Protein AF-A0AAJ1U7X8-F1 (afdb_monomer)

Sequence (63 aa):
MRGLYLPHEPGRLTIASDGDTAGREAAHALAKRAYAAGWAVSQLPAPEGRDWNDIISKKGEAA

Mean predicted aligned error: 9.91 Å

pLDDT: mean 71.74, std 12.33, range [40.31, 87.56]

Organism: NCBI:txid2964767

Radius of gyration: 13.66 Å; Cα contacts (8 Å, |Δi|>4): 73; chains: 1; bounding box: 28×32×35 Å

InterPro domains:
  IPR006171 TOPRIM domain [PF13362] (5-61)

Structure (mmCIF, N/CA/C/O backbone):
data_AF-A0AAJ1U7X8-F1
#
_entry.id   AF-A0AAJ1U7X8-F1
#
loop_
_atom_site.group_PDB
_atom_site.id
_atom_site.type_symbol
_atom_site.label_atom_id
_atom_site.label_alt_id
_atom_site.label_comp_id
_atom_site.label_asym_id
_atom_site.label_entity_id
_atom_site.label_seq_id
_atom_site.pdbx_PDB_ins_code
_atom_site.Cartn_x
_atom_site.Cartn_y
_atom_site.Cartn_z
_atom_site.occupancy
_atom_site.B_iso_or_equiv
_atom_site.auth_seq_id
_atom_site.auth_comp_id
_atom_site.auth_asym_id
_atom_site.auth_atom_id
_atom_site.pdbx_PDB_model_num
ATOM 1 N N . MET A 1 1 ? -5.383 6.148 -6.040 1.00 49.38 1 MET A N 1
ATOM 2 C CA . MET A 1 1 ? -5.795 5.418 -4.807 1.00 49.38 1 MET A CA 1
ATOM 3 C C . MET A 1 1 ? -6.267 6.322 -3.643 1.00 49.38 1 MET A C 1
ATOM 5 O O . MET A 1 1 ? -6.155 5.942 -2.477 1.00 49.38 1 MET A O 1
ATOM 9 N N . ARG A 1 2 ? -6.821 7.521 -3.899 1.00 45.12 2 ARG A N 1
ATOM 10 C CA . ARG A 1 2 ? -7.297 8.417 -2.820 1.00 45.12 2 ARG A CA 1
ATOM 11 C C . ARG A 1 2 ? -8.762 8.195 -2.412 1.00 45.12 2 ARG A C 1
ATOM 13 O O . ARG A 1 2 ? -9.101 8.568 -1.300 1.00 45.12 2 ARG A O 1
ATOM 20 N N . GLY A 1 3 ? -9.577 7.546 -3.248 1.00 55.44 3 GLY A N 1
ATOM 21 C CA . GLY A 1 3 ? -11.020 7.358 -3.024 1.00 55.44 3 GLY A CA 1
ATOM 22 C C . GLY A 1 3 ? -11.464 5.950 -2.615 1.00 55.44 3 GLY A C 1
ATOM 23 O O . GLY A 1 3 ? -12.634 5.630 -2.779 1.00 55.44 3 GLY A O 1
ATOM 24 N N . LEU A 1 4 ? -10.558 5.085 -2.145 1.00 59.59 4 LEU A N 1
ATOM 25 C CA . LEU A 1 4 ? -10.953 3.744 -1.707 1.00 59.59 4 LEU A CA 1
ATOM 26 C C . LEU A 1 4 ? -11.580 3.832 -0.308 1.00 59.59 4 LEU A C 1
ATOM 28 O O . LEU A 1 4 ? -10.875 4.109 0.664 1.00 59.59 4 LEU A O 1
ATOM 32 N N . TYR A 1 5 ? -12.893 3.620 -0.225 1.00 62.91 5 TYR A N 1
ATOM 33 C CA . TYR A 1 5 ? -13.611 3.497 1.039 1.00 62.91 5 TYR A CA 1
ATOM 34 C C . TYR A 1 5 ? -13.497 2.061 1.541 1.00 62.91 5 TYR A C 1
ATOM 36 O O . TYR A 1 5 ? -13.939 1.124 0.878 1.00 62.91 5 TYR A O 1
ATOM 44 N N . LEU A 1 6 ? -12.866 1.895 2.702 1.00 63.75 6 LEU A N 1
ATOM 45 C CA . LEU A 1 6 ? -12.800 0.609 3.383 1.00 63.75 6 LEU A CA 1
ATOM 46 C C . LEU A 1 6 ? -14.125 0.371 4.130 1.00 63.75 6 LEU A C 1
ATOM 48 O O . LEU A 1 6 ? -14.618 1.300 4.774 1.00 63.75 6 LEU A O 1
ATOM 52 N N . PRO A 1 7 ? -14.704 -0.841 4.051 1.00 70.25 7 PRO A N 1
ATOM 53 C CA . PRO A 1 7 ? -15.811 -1.265 4.901 1.00 70.25 7 PRO A CA 1
ATOM 54 C C . PRO A 1 7 ? -15.548 -1.008 6.392 1.00 70.25 7 PRO A C 1
ATOM 56 O O . PRO A 1 7 ? -14.406 -0.973 6.847 1.00 70.25 7 PRO A O 1
ATOM 59 N N . HIS A 1 8 ? -16.617 -0.853 7.170 1.00 66.12 8 HIS A N 1
ATOM 60 C CA . HIS A 1 8 ? -16.509 -0.628 8.615 1.00 66.12 8 HIS A CA 1
ATOM 61 C C . HIS A 1 8 ? -16.025 -1.872 9.378 1.00 66.12 8 HIS A C 1
ATOM 63 O O . HIS A 1 8 ? -15.477 -1.744 10.468 1.00 66.12 8 HIS A O 1
ATOM 69 N N . GLU A 1 9 ? -16.212 -3.065 8.808 1.00 73.19 9 GLU A N 1
ATOM 70 C CA . GLU A 1 9 ? -15.738 -4.322 9.379 1.00 73.19 9 GLU A CA 1
ATOM 71 C C . GLU A 1 9 ? -14.300 -4.607 8.916 1.00 73.19 9 GLU A C 1
ATOM 73 O O . GLU A 1 9 ? -14.065 -4.784 7.714 1.00 73.19 9 GLU A O 1
ATOM 78 N N . PRO A 1 10 ? -13.323 -4.640 9.841 1.00 68.31 10 PRO A N 1
ATOM 79 C CA . PRO A 1 10 ? -11.943 -4.913 9.489 1.00 68.31 10 PRO A CA 1
ATOM 80 C C . PRO A 1 10 ? -11.768 -6.371 9.062 1.00 68.31 10 PRO A C 1
ATOM 82 O O . PRO A 1 10 ? -12.026 -7.303 9.822 1.00 68.31 10 PRO A O 1
ATOM 85 N N . GLY A 1 11 ? -11.291 -6.555 7.832 1.00 79.56 11 GLY A N 1
ATOM 86 C CA . GLY A 1 11 ? -10.927 -7.852 7.270 1.00 79.56 11 GLY A CA 1
ATOM 87 C C . GLY A 1 11 ? -9.442 -7.936 6.920 1.00 79.56 11 GLY A C 1
ATOM 88 O O . GLY A 1 11 ? -8.582 -7.305 7.542 1.00 79.56 11 GLY A O 1
ATOM 89 N N . ARG A 1 12 ? -9.130 -8.712 5.877 1.00 81.19 12 ARG A N 1
ATOM 90 C CA . ARG A 1 12 ? -7.788 -8.777 5.284 1.00 81.19 12 ARG A CA 1
ATOM 91 C C . ARG A 1 12 ? -7.728 -7.905 4.032 1.00 81.19 12 ARG A C 1
ATOM 93 O O . ARG A 1 12 ? -8.461 -8.153 3.080 1.00 81.19 12 ARG A O 1
ATOM 100 N N . LEU A 1 13 ? -6.821 -6.929 4.014 1.00 81.44 13 LEU A N 1
ATOM 101 C CA . LEU A 1 13 ? -6.538 -6.100 2.842 1.00 81.44 13 LEU A CA 1
ATOM 102 C C . LEU A 1 13 ? -5.206 -6.525 2.227 1.00 81.44 13 LEU A C 1
ATOM 104 O O . LEU A 1 13 ? -4.155 -6.354 2.839 1.00 81.44 13 LEU A O 1
ATOM 108 N N . THR A 1 14 ? -5.243 -7.042 1.002 1.00 84.12 14 THR A N 1
ATOM 109 C CA . THR A 1 14 ? -4.027 -7.340 0.238 1.00 84.12 14 THR A CA 1
ATOM 110 C C . THR A 1 14 ? -3.803 -6.240 -0.791 1.00 84.12 14 THR A C 1
ATOM 112 O O . THR A 1 14 ? -4.650 -6.028 -1.654 1.00 84.12 14 THR A O 1
ATOM 115 N N . ILE A 1 15 ? -2.686 -5.521 -0.687 1.00 81.88 15 ILE A N 1
ATOM 116 C CA . ILE A 1 15 ? -2.321 -4.421 -1.584 1.00 81.88 15 ILE A CA 1
ATOM 117 C C . ILE A 1 15 ? -1.203 -4.913 -2.500 1.00 81.88 15 ILE A C 1
ATOM 119 O O . ILE A 1 15 ? -0.043 -4.994 -2.092 1.00 81.88 15 ILE A O 1
ATOM 123 N N . ALA A 1 16 ? -1.568 -5.254 -3.731 1.00 81.38 16 ALA A N 1
ATOM 124 C CA . ALA A 1 16 ? -0.626 -5.553 -4.797 1.00 81.38 16 ALA A CA 1
ATOM 125 C C . ALA A 1 16 ? -0.288 -4.245 -5.521 1.00 81.38 16 ALA A C 1
ATOM 127 O O . ALA A 1 16 ? -1.131 -3.698 -6.228 1.00 81.38 16 ALA A O 1
ATOM 128 N N . SER A 1 17 ? 0.897 -3.694 -5.263 1.00 75.56 17 SER A N 1
ATOM 129 C CA . SER A 1 17 ? 1.336 -2.429 -5.859 1.00 75.56 17 SER A CA 1
ATOM 130 C C . SER A 1 17 ? 2.282 -2.671 -7.019 1.00 75.56 17 SER A C 1
ATOM 132 O O . SER A 1 17 ? 3.040 -3.643 -6.998 1.00 75.56 17 SER A O 1
ATOM 134 N N . ASP A 1 18 ? 2.293 -1.754 -7.979 1.00 72.00 18 ASP A N 1
ATOM 135 C CA . ASP A 1 18 ? 3.267 -1.775 -9.064 1.00 72.00 18 ASP A CA 1
ATOM 136 C C . ASP A 1 18 ? 4.693 -1.548 -8.533 1.00 72.00 18 ASP A C 1
ATOM 138 O O . ASP A 1 18 ? 4.905 -1.067 -7.410 1.00 72.00 18 ASP A O 1
ATOM 142 N N . GLY A 1 19 ? 5.683 -1.973 -9.319 1.00 67.00 19 GLY A N 1
ATOM 143 C CA . GLY A 1 19 ? 7.101 -1.935 -8.965 1.00 67.00 19 GLY A CA 1
ATOM 144 C C . GLY A 1 19 ? 7.743 -0.550 -9.075 1.00 67.00 19 GLY A C 1
ATOM 145 O O . GLY A 1 19 ? 8.972 -0.461 -9.029 1.00 67.00 19 GLY A O 1
ATOM 146 N N . ASP A 1 20 ? 6.948 0.509 -9.240 1.00 75.06 20 ASP A N 1
ATOM 147 C CA . ASP A 1 20 ? 7.385 1.897 -9.333 1.00 75.06 20 ASP A CA 1
ATOM 148 C C . ASP A 1 20 ? 7.292 2.627 -7.977 1.00 75.06 20 ASP A C 1
ATOM 150 O O . ASP A 1 20 ? 6.612 2.211 -7.032 1.00 75.06 20 ASP A O 1
ATOM 154 N N . THR A 1 21 ? 8.014 3.741 -7.849 1.00 77.38 21 THR A N 1
ATOM 155 C CA . THR A 1 21 ? 8.051 4.523 -6.602 1.00 77.38 21 THR A CA 1
ATOM 156 C 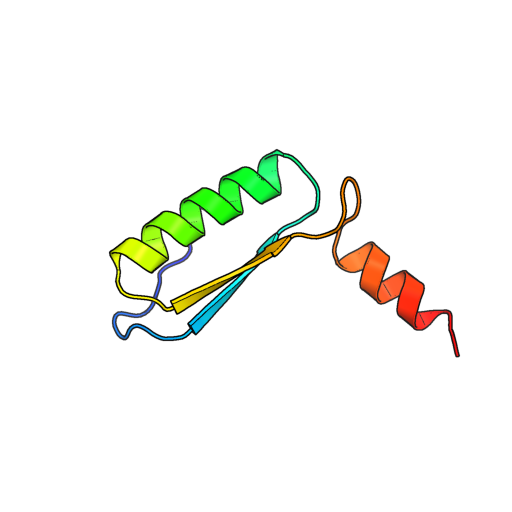C . THR A 1 21 ? 6.668 5.068 -6.238 1.00 77.38 21 THR A C 1
ATOM 158 O O . THR A 1 21 ? 6.275 5.019 -5.073 1.00 77.38 21 THR A O 1
ATOM 161 N N . ALA A 1 22 ? 5.897 5.528 -7.230 1.00 80.62 22 ALA A N 1
ATOM 162 C CA . ALA A 1 22 ? 4.567 6.089 -7.006 1.00 80.62 22 ALA A CA 1
ATOM 163 C C . ALA A 1 22 ? 3.559 5.026 -6.529 1.00 80.62 22 ALA A C 1
ATOM 165 O O . ALA A 1 22 ? 2.793 5.283 -5.592 1.00 80.62 22 ALA A O 1
ATOM 166 N N . GLY A 1 23 ? 3.580 3.822 -7.113 1.00 77.06 23 GLY A N 1
ATOM 167 C CA . GLY A 1 23 ? 2.761 2.687 -6.694 1.00 77.06 23 GLY A CA 1
ATOM 168 C C . GLY A 1 23 ? 3.099 2.217 -5.282 1.00 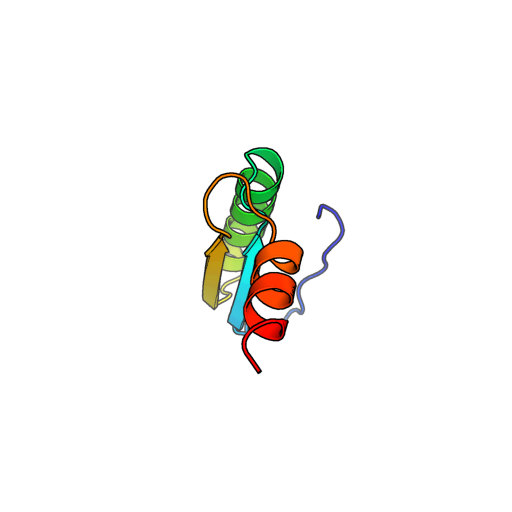77.06 23 GLY A C 1
ATOM 169 O O . GLY A 1 23 ? 2.189 2.020 -4.469 1.00 77.06 23 GLY A O 1
ATOM 170 N N . ARG A 1 24 ? 4.393 2.130 -4.939 1.00 78.94 24 ARG A N 1
ATOM 171 C CA . ARG A 1 24 ? 4.850 1.795 -3.576 1.00 78.94 24 ARG A CA 1
ATOM 172 C C . ARG A 1 24 ? 4.400 2.824 -2.541 1.00 78.94 24 ARG A C 1
ATOM 174 O O . ARG A 1 24 ? 3.875 2.442 -1.493 1.00 78.94 24 ARG A O 1
ATOM 181 N N . GLU A 1 25 ? 4.545 4.118 -2.823 1.00 83.81 25 GLU A N 1
ATOM 182 C CA . GLU A 1 25 ? 4.099 5.177 -1.909 1.00 83.81 25 GLU A CA 1
ATOM 183 C C . GLU A 1 25 ? 2.578 5.171 -1.717 1.00 83.81 25 GLU A C 1
ATOM 185 O O . GLU A 1 25 ? 2.086 5.250 -0.585 1.00 83.81 25 GLU A O 1
ATOM 190 N N . ALA A 1 26 ? 1.817 5.010 -2.804 1.00 83.25 26 ALA A N 1
ATOM 191 C CA . ALA A 1 26 ? 0.361 4.934 -2.743 1.00 83.25 26 ALA A CA 1
ATOM 192 C C . ALA A 1 26 ? -0.117 3.710 -1.94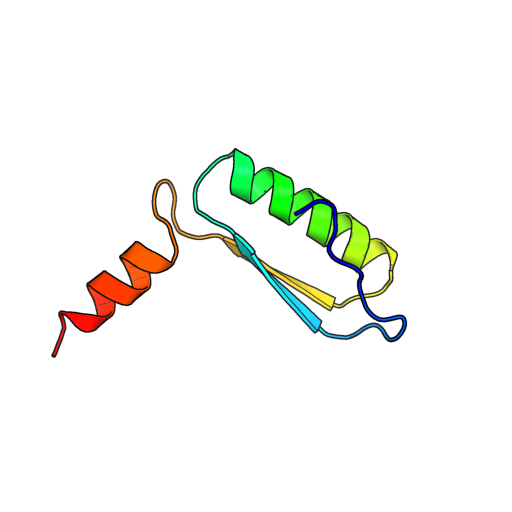2 1.00 83.25 26 ALA A C 1
ATOM 194 O O . ALA A 1 26 ? -1.032 3.822 -1.115 1.00 83.25 26 ALA A O 1
ATOM 195 N N . ALA A 1 27 ? 0.533 2.563 -2.139 1.00 84.06 27 ALA A N 1
ATOM 196 C CA . ALA A 1 27 ? 0.258 1.335 -1.406 1.00 84.06 27 ALA A CA 1
ATOM 197 C C . ALA A 1 27 ? 0.609 1.448 0.076 1.00 84.06 27 ALA A C 1
ATOM 199 O O . ALA A 1 27 ? -0.147 0.974 0.925 1.00 84.06 27 ALA A O 1
ATOM 200 N N . HIS A 1 28 ? 1.710 2.120 0.406 1.00 84.56 28 HIS A N 1
ATOM 201 C CA . HIS A 1 28 ? 2.102 2.361 1.789 1.00 84.56 28 HIS A CA 1
ATOM 202 C C . HIS A 1 28 ? 1.133 3.322 2.498 1.00 84.56 28 HIS A C 1
ATOM 204 O O . HIS A 1 28 ? 0.715 3.067 3.629 1.00 84.56 28 HIS A O 1
ATOM 210 N N . ALA A 1 29 ? 0.669 4.372 1.813 1.00 86.81 29 ALA A N 1
ATOM 211 C CA . ALA A 1 29 ? -0.349 5.281 2.343 1.00 86.81 29 ALA A CA 1
ATOM 212 C C . ALA A 1 29 ? -1.716 4.599 2.546 1.00 86.81 29 ALA A C 1
ATOM 214 O O . ALA A 1 29 ? -2.458 4.938 3.473 1.00 86.81 29 ALA A O 1
ATOM 215 N N . LEU A 1 30 ? -2.083 3.642 1.687 1.00 83.38 30 LEU A N 1
ATOM 216 C CA . LEU A 1 30 ? -3.288 2.829 1.866 1.00 83.38 30 LEU A CA 1
ATOM 217 C C . LEU A 1 30 ? -3.125 1.827 3.019 1.00 83.38 30 LEU A C 1
ATOM 219 O O . LEU A 1 30 ? -4.012 1.742 3.866 1.00 83.38 30 LEU A O 1
ATOM 223 N N . ALA A 1 31 ? -1.974 1.156 3.107 1.00 86.06 31 ALA A N 1
ATOM 224 C CA . ALA A 1 31 ? -1.652 0.227 4.187 1.00 86.06 31 ALA A CA 1
ATOM 225 C C . ALA A 1 31 ? -1.722 0.897 5.559 1.00 86.06 31 ALA A C 1
ATOM 227 O O . ALA A 1 31 ? -2.360 0.377 6.468 1.00 86.06 31 ALA A O 1
ATOM 228 N N . LYS A 1 32 ? -1.133 2.089 5.694 1.00 87.56 32 LYS A N 1
ATOM 229 C CA . LYS A 1 32 ? -1.130 2.835 6.956 1.00 87.56 32 LYS A CA 1
ATOM 230 C C . LYS A 1 32 ? -2.545 3.188 7.423 1.00 87.56 32 LYS A C 1
ATOM 232 O O . LYS A 1 32 ? -2.844 3.070 8.607 1.00 87.56 32 LYS A O 1
ATOM 237 N N . ARG A 1 33 ? -3.423 3.588 6.494 1.00 85.19 33 ARG A N 1
ATOM 238 C CA . ARG A 1 33 ? -4.834 3.898 6.791 1.00 85.19 33 ARG A CA 1
ATOM 239 C C . ARG A 1 33 ? -5.619 2.649 7.187 1.00 85.19 33 ARG A C 1
ATOM 241 O O . ARG A 1 33 ? -6.352 2.689 8.166 1.00 85.1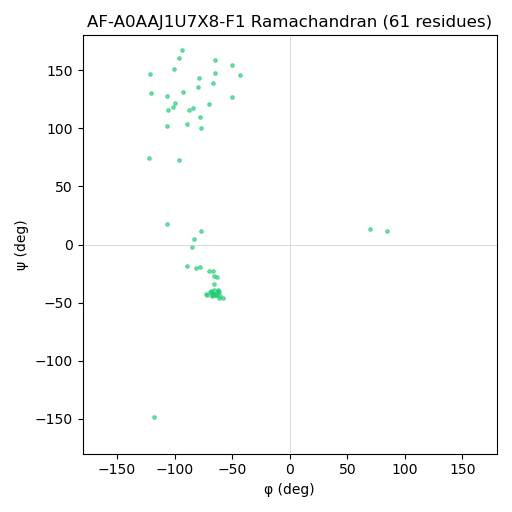9 33 ARG A O 1
ATOM 248 N N . ALA A 1 34 ? -5.432 1.550 6.462 1.00 84.00 34 ALA A N 1
ATOM 249 C CA . ALA A 1 34 ? -6.093 0.284 6.754 1.00 84.00 34 ALA A CA 1
ATOM 250 C C . ALA A 1 34 ? -5.632 -0.303 8.100 1.00 84.00 34 ALA A C 1
ATOM 252 O O . ALA A 1 34 ? -6.463 -0.694 8.914 1.00 84.00 34 ALA A O 1
ATOM 253 N N . TYR A 1 35 ? -4.327 -0.269 8.384 1.00 84.44 35 TYR A N 1
ATOM 254 C CA . TYR A 1 35 ? -3.770 -0.705 9.665 1.00 84.44 35 TYR A CA 1
ATOM 255 C C . TYR A 1 35 ? -4.319 0.120 10.837 1.00 84.44 35 TYR A C 1
ATOM 257 O O . TYR A 1 35 ? -4.737 -0.442 11.844 1.00 84.44 35 TYR A O 1
ATOM 265 N N . ALA A 1 36 ? -4.398 1.448 10.690 1.00 82.81 36 ALA A N 1
ATOM 266 C CA . ALA A 1 36 ? -5.004 2.320 11.699 1.00 82.81 36 ALA A CA 1
ATOM 267 C C . ALA A 1 36 ? -6.505 2.039 11.915 1.00 82.81 36 ALA A C 1
ATOM 269 O O . ALA A 1 36 ? -7.013 2.244 13.012 1.00 82.81 36 ALA A O 1
ATOM 270 N N . ALA A 1 37 ? -7.199 1.540 10.889 1.00 82.12 37 ALA A N 1
ATOM 271 C CA . ALA A 1 37 ? -8.587 1.093 10.968 1.00 82.12 37 ALA A CA 1
ATOM 272 C C . ALA A 1 37 ? -8.742 -0.353 11.496 1.00 82.12 37 ALA A C 1
ATOM 274 O O . ALA A 1 37 ? -9.853 -0.875 11.508 1.00 82.12 37 ALA A O 1
ATOM 275 N N . GLY A 1 38 ? -7.654 -1.016 11.909 1.00 83.00 38 GLY A N 1
ATOM 276 C CA . GLY A 1 38 ? -7.672 -2.378 12.457 1.00 83.00 38 GLY A CA 1
ATOM 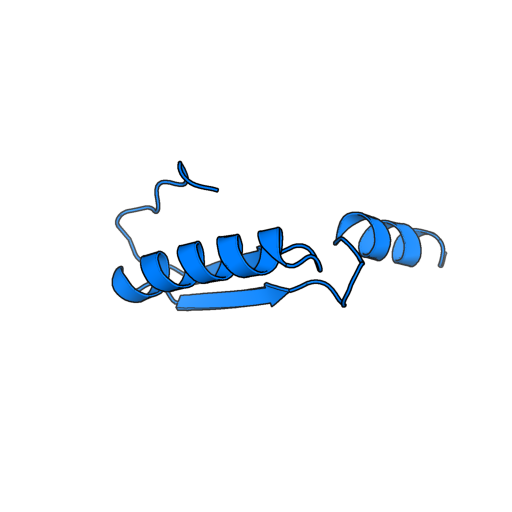277 C C . GLY A 1 38 ? -7.649 -3.500 11.413 1.00 83.00 38 GLY A C 1
ATOM 278 O O . GLY A 1 38 ? -7.880 -4.656 11.756 1.00 83.00 38 GLY A O 1
ATOM 279 N N . TRP A 1 39 ? -7.377 -3.190 10.143 1.00 84.81 39 TRP A N 1
ATOM 280 C CA . TRP A 1 39 ? -7.326 -4.191 9.078 1.00 84.81 39 TRP A CA 1
ATOM 281 C C . TRP A 1 39 ? -6.010 -4.972 9.089 1.00 84.81 39 TRP A C 1
ATOM 283 O O . TRP A 1 39 ? -4.929 -4.409 9.276 1.00 84.81 39 TRP A O 1
ATOM 293 N N . ALA A 1 40 ? -6.086 -6.266 8.776 1.00 84.25 40 ALA A N 1
ATOM 294 C CA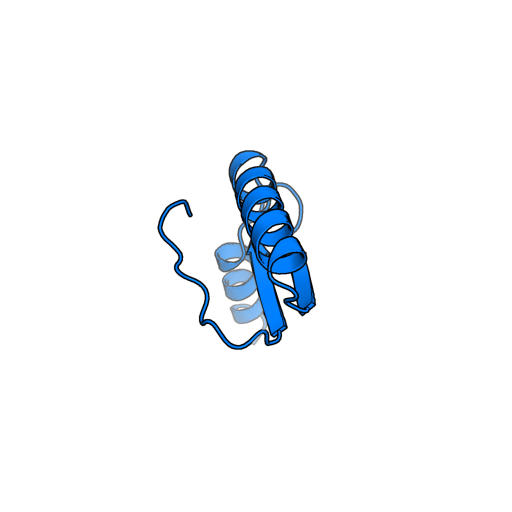 . ALA A 1 40 ? -4.908 -7.086 8.524 1.00 84.25 40 ALA A CA 1
ATOM 295 C C . ALA A 1 40 ? -4.370 -6.790 7.116 1.00 84.25 40 ALA A C 1
ATOM 297 O O . ALA A 1 40 ? -4.914 -7.270 6.119 1.00 84.25 40 ALA A O 1
ATOM 298 N N . VAL A 1 41 ? -3.317 -5.977 7.029 1.00 84.88 41 VAL A N 1
ATOM 299 C CA . VAL A 1 41 ? -2.737 -5.554 5.749 1.00 84.88 41 VAL A CA 1
ATOM 300 C C . VAL A 1 41 ? -1.608 -6.487 5.319 1.00 84.88 41 VAL A C 1
ATOM 302 O O . VAL A 1 41 ? -0.683 -6.745 6.084 1.00 84.88 41 VAL A O 1
ATOM 305 N N . SER A 1 42 ? -1.649 -6.945 4.070 1.00 82.94 42 SER A N 1
ATOM 306 C CA . SER A 1 42 ? -0.545 -7.633 3.401 1.00 82.94 42 SER A CA 1
ATOM 307 C C . SER A 1 42 ? -0.150 -6.848 2.154 1.00 82.94 42 SER A C 1
ATOM 309 O O . SER A 1 42 ? -1.012 -6.464 1.365 1.00 82.94 42 SER A O 1
ATOM 311 N N . GLN A 1 43 ? 1.139 -6.567 1.984 1.00 76.94 43 GLN A N 1
ATOM 312 C CA . GLN A 1 43 ? 1.658 -5.879 0.805 1.00 76.94 43 GLN A CA 1
ATOM 313 C C . GLN A 1 43 ? 2.392 -6.878 -0.084 1.00 76.94 43 GLN A C 1
ATOM 315 O O . GLN A 1 43 ? 3.277 -7.595 0.376 1.00 76.94 43 GLN A O 1
ATOM 320 N N . LEU A 1 44 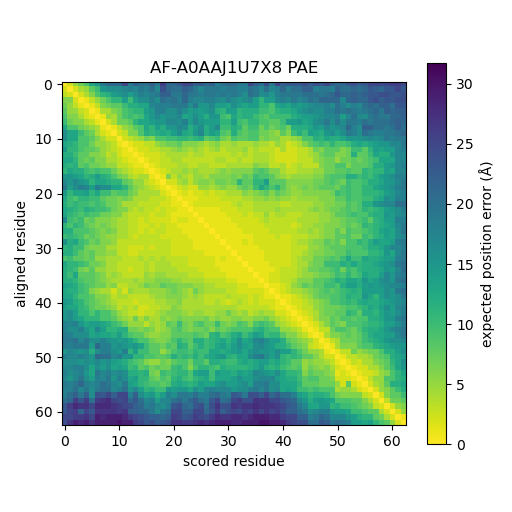? 2.021 -6.900 -1.360 1.00 76.00 44 LEU A N 1
ATOM 321 C CA . LEU A 1 44 ? 2.632 -7.724 -2.399 1.00 76.00 44 LEU A CA 1
ATOM 322 C C . LEU A 1 44 ? 3.142 -6.799 -3.513 1.00 76.00 44 LEU A C 1
ATOM 324 O O . LEU A 1 44 ? 2.498 -6.675 -4.559 1.00 76.00 44 LEU A O 1
ATOM 328 N N . PRO A 1 45 ? 4.253 -6.078 -3.281 1.00 68.00 45 PRO A N 1
ATOM 329 C CA . PRO A 1 45 ? 4.823 -5.216 -4.304 1.00 68.00 45 PRO A CA 1
ATOM 330 C C . PRO A 1 45 ? 5.354 -6.061 -5.462 1.00 68.00 45 PRO A C 1
ATOM 332 O O . PRO A 1 45 ? 5.988 -7.100 -5.248 1.00 68.00 45 PRO A O 1
ATOM 335 N N . 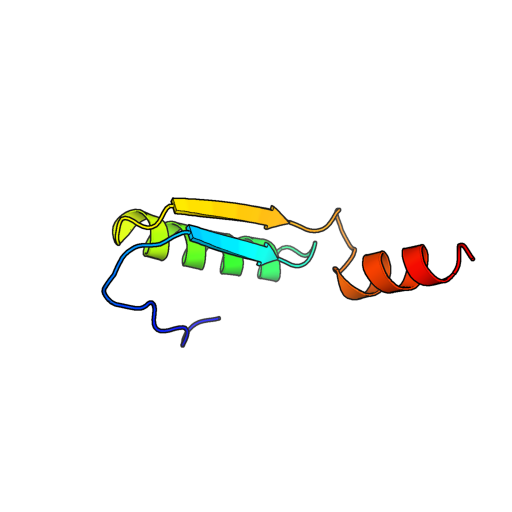ALA A 1 46 ? 5.124 -5.602 -6.689 1.00 65.69 46 ALA A N 1
ATOM 336 C CA . ALA A 1 46 ? 5.782 -6.183 -7.842 1.00 65.69 46 ALA A CA 1
ATOM 337 C C . ALA A 1 46 ? 7.314 -5.944 -7.767 1.00 65.69 46 ALA A C 1
ATOM 339 O O . ALA A 1 46 ? 7.773 -4.933 -7.211 1.00 65.69 46 ALA A O 1
ATOM 340 N N . PRO A 1 47 ? 8.122 -6.886 -8.293 1.00 66.88 47 PRO A N 1
ATOM 341 C CA . PRO A 1 47 ? 9.546 -6.714 -8.553 1.00 66.88 47 PRO A CA 1
ATOM 342 C C . PRO A 1 47 ? 9.874 -5.360 -9.187 1.00 66.88 47 PRO A C 1
ATOM 344 O O . PRO A 1 47 ? 9.099 -4.825 -9.975 1.00 66.88 47 PRO A O 1
ATOM 347 N N . GLU A 1 48 ? 11.041 -4.819 -8.844 1.00 61.88 48 GLU A N 1
ATOM 348 C CA . GLU A 1 48 ? 11.479 -3.486 -9.266 1.00 61.88 48 GLU A CA 1
ATOM 349 C C . GLU A 1 48 ? 11.342 -3.270 -10.781 1.00 61.88 48 GLU A C 1
ATOM 351 O O . GLU A 1 48 ? 11.826 -4.075 -11.581 1.00 61.88 48 GLU A O 1
ATOM 356 N N . GLY A 1 49 ? 10.656 -2.189 -11.164 1.00 63.94 49 GLY A N 1
ATOM 357 C CA . GLY A 1 49 ? 10.477 -1.810 -12.566 1.00 63.94 49 GLY A CA 1
ATOM 358 C C . GLY A 1 49 ? 9.564 -2.725 -13.389 1.00 63.94 49 GLY A C 1
ATOM 359 O O . GLY A 1 49 ? 9.580 -2.618 -14.612 1.00 63.94 49 GLY A O 1
ATOM 360 N N . ARG A 1 50 ? 8.792 -3.622 -12.759 1.00 61.09 50 ARG A N 1
ATOM 361 C CA . ARG A 1 50 ? 7.752 -4.418 -13.431 1.00 61.09 50 ARG A CA 1
ATOM 362 C C . ARG A 1 50 ? 6.394 -4.174 -12.799 1.00 61.09 50 ARG A C 1
ATOM 364 O O . ARG A 1 50 ? 6.291 -3.978 -11.586 1.00 61.09 50 ARG A O 1
ATOM 371 N N . ASP A 1 51 ? 5.358 -4.228 -13.619 1.00 65.00 51 ASP A N 1
ATOM 372 C CA . ASP A 1 51 ? 3.983 -4.282 -13.144 1.00 65.00 51 ASP A CA 1
ATOM 373 C C . ASP A 1 51 ? 3.507 -5.747 -13.030 1.00 65.00 51 ASP A C 1
ATOM 375 O O . ASP A 1 51 ? 4.166 -6.698 -13.475 1.00 65.00 51 ASP A O 1
ATOM 379 N N . TRP A 1 52 ? 2.371 -5.965 -12.366 1.00 66.88 52 TRP A N 1
ATOM 380 C CA . TRP A 1 52 ? 1.785 -7.309 -12.271 1.00 66.88 52 TRP A CA 1
ATOM 381 C C . TRP A 1 52 ? 1.301 -7.836 -13.628 1.00 66.88 52 TRP A C 1
ATOM 383 O O . TRP A 1 52 ? 1.226 -9.053 -13.812 1.00 66.88 52 TRP A O 1
ATOM 393 N N . ASN A 1 53 ? 1.011 -6.950 -14.580 1.00 66.25 53 ASN A N 1
ATOM 394 C CA . ASN A 1 53 ? 0.530 -7.317 -15.905 1.00 66.25 53 ASN A CA 1
ATOM 395 C C . ASN A 1 53 ? 1.636 -8.005 -16.729 1.00 66.25 53 ASN A C 1
ATOM 397 O O . ASN A 1 53 ? 1.397 -9.054 -17.328 1.00 66.25 53 ASN A O 1
ATOM 401 N N . ASP A 1 54 ? 2.869 -7.508 -16.650 1.00 64.75 54 ASP A N 1
ATOM 402 C CA . ASP A 1 54 ? 4.079 -8.096 -17.227 1.00 64.75 54 ASP A CA 1
ATOM 403 C C . ASP A 1 54 ? 4.378 -9.476 -16.635 1.00 64.75 54 ASP A C 1
ATOM 405 O O . ASP A 1 54 ? 4.818 -10.389 -17.335 1.00 64.75 54 ASP A O 1
ATOM 409 N N . ILE A 1 55 ? 4.156 -9.647 -15.328 1.00 66.50 55 ILE A N 1
ATOM 410 C CA . ILE A 1 55 ? 4.433 -10.903 -14.613 1.00 66.50 55 ILE A CA 1
ATOM 411 C C . ILE A 1 55 ? 3.408 -11.975 -14.972 1.00 66.50 55 ILE A C 1
ATOM 413 O O . ILE A 1 55 ? 3.787 -13.126 -15.196 1.00 66.50 55 ILE A O 1
ATOM 417 N N . ILE A 1 56 ? 2.126 -11.608 -15.039 1.00 68.75 56 ILE A N 1
ATOM 418 C CA . ILE A 1 56 ? 1.049 -12.522 -15.435 1.00 68.75 56 ILE A CA 1
ATOM 419 C C . ILE A 1 56 ? 1.198 -12.890 -16.916 1.00 68.75 56 ILE A C 1
ATOM 421 O O . ILE A 1 56 ? 1.131 -14.073 -17.251 1.00 68.75 56 ILE A O 1
ATOM 425 N N . SER A 1 57 ? 1.501 -11.914 -17.777 1.00 62.81 57 SER A N 1
ATOM 426 C CA . SER A 1 57 ? 1.693 -12.142 -19.215 1.00 62.81 57 SER A CA 1
ATOM 427 C C . SER A 1 57 ? 2.919 -13.015 -19.504 1.00 62.81 57 SER A C 1
ATOM 429 O O . SER A 1 57 ? 2.807 -13.982 -20.251 1.00 62.81 57 SER A O 1
ATOM 431 N N . LYS A 1 58 ? 4.059 -1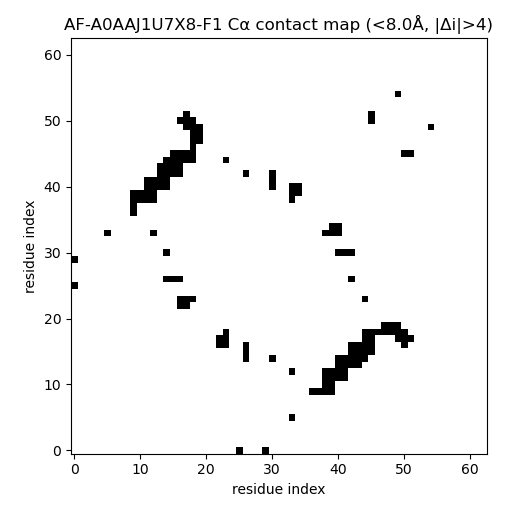2.794 -18.828 1.00 57.59 58 LYS A N 1
ATOM 432 C CA . LYS A 1 58 ? 5.247 -13.663 -18.974 1.00 57.59 58 LYS A CA 1
ATOM 433 C C . LYS A 1 58 ? 5.051 -15.082 -18.455 1.00 57.59 58 LYS A C 1
ATOM 435 O O . LYS A 1 58 ? 5.735 -15.993 -18.910 1.00 57.59 58 LYS A O 1
ATOM 440 N N . LYS A 1 59 ? 4.160 -15.293 -17.482 1.00 56.53 59 LYS A N 1
ATOM 441 C CA . LYS A 1 59 ? 3.863 -16.640 -16.977 1.00 56.53 59 LYS A CA 1
ATOM 442 C C . LYS A 1 59 ? 2.871 -17.392 -17.874 1.00 56.53 59 LYS A C 1
ATOM 444 O O . LYS A 1 59 ? 2.829 -18.614 -17.801 1.00 56.53 59 LYS A O 1
ATOM 449 N N . GLY A 1 60 ? 2.107 -16.681 -18.708 1.00 49.72 60 GLY A N 1
ATOM 450 C CA . GLY A 1 60 ? 1.178 -17.255 -19.687 1.00 49.72 60 GLY A CA 1
ATOM 451 C C . GLY A 1 60 ? 1.840 -17.795 -20.961 1.00 49.72 60 GLY A C 1
ATOM 452 O O . GLY A 1 60 ? 1.247 -18.629 -21.631 1.00 49.72 60 GLY A O 1
ATOM 453 N N . GLU A 1 61 ? 3.071 -17.376 -21.271 1.00 46.12 61 GLU A N 1
ATOM 454 C CA . GLU A 1 61 ? 3.851 -17.872 -22.423 1.00 46.12 61 GLU A CA 1
ATOM 455 C C . GLU A 1 61 ? 4.636 -19.164 -22.132 1.00 46.12 61 GLU A C 1
ATOM 457 O O . GLU A 1 61 ? 5.278 -19.719 -23.020 1.00 46.12 61 GLU A O 1
ATOM 462 N N . ALA A 1 62 ? 4.582 -19.671 -20.898 1.00 42.97 62 ALA A N 1
ATOM 463 C CA . ALA A 1 62 ? 5.087 -20.994 -20.553 1.00 42.97 62 ALA A CA 1
ATOM 464 C C . ALA A 1 62 ? 3.934 -22.013 -20.582 1.00 42.97 62 ALA A C 1
ATOM 466 O O . ALA A 1 62 ? 3.461 -22.449 -19.530 1.00 42.97 62 ALA A O 1
ATOM 467 N N . ALA A 1 63 ? 3.469 -22.355 -21.784 1.00 40.31 63 ALA A N 1
ATOM 468 C CA . ALA A 1 63 ? 2.575 -23.483 -22.051 1.00 40.31 63 ALA A CA 1
ATOM 469 C C . ALA A 1 63 ? 3.060 -24.247 -23.286 1.00 40.31 63 ALA A C 1
ATOM 471 O O . ALA A 1 63 ? 3.382 -23.580 -24.295 1.00 40.31 63 ALA A O 1
#

Secondary structure (DSSP, 8-state):
----PPPSS--EEEE---SSHHHHHHHHHHHHHHHHTT-EEEE---STT--HHHHHHHHHT--

Nearest PDB structures (foldseek):
  7yos-assembly1_B  TM=6.289E-01  e=7.093E-01  Methanocaldococcus jannaschii DSM 2661
  4a5o-assembly2_D  TM=4.663E-01  e=7.093E-01  Pseudomonas aeruginosa PAO1
  4mlq-assembly1_A  TM=5.213E-01  e=7.593E-01  Priestia megaterium
  1elj-assembly1_A  TM=5.218E-01  e=1.067E+00  Pyrococcus furiosus
  7coq-assembly1_F  TM=4.824E-01  e=5.470E+00  Enterococcus hirae ATCC 9790

Solvent-accessible surface area (backbone atoms only — not comparable to full-atom values): 3806 Å² total; per-residue (Å²): 135,88,83,76,80,76,70,92,71,62,53,77,46,75,44,74,25,38,25,46,72,68,35,44,54,52,44,49,58,48,42,55,52,39,44,75,65,63,25,51,67,44,79,49,64,31,61,83,80,36,46,63,66,60,54,54,53,62,57,63,72,73,119

Foldseek 3Di:
DVPDDDDLDAEEAEQEFEQDPVRVVVSVVVQVVSVVSVHRYHYRYDHHPGGVVVVVVVVVVPD